Protein AF-A0A2N6AAE6-F1 (afdb_monomer_lite)

pLDDT: mean 79.13, std 15.75, range [36.97, 95.56]

Radius of gyration: 19.74 Å; chains: 1; bounding box: 47×27×60 Å

Foldseek 3Di:
DDDPPCLVPDPPLPPPPDPVSVVVVVCVVCVVVCVVVVVVVVVVVVVVQVVCLPPPPDDADPLSGDPVVVVVLLVVQLVVLLVVVCVVCCVVPNPSVVVDPCPVVVSVVSNVVSVVVCVVVVNHD

Sequence (125 aa):
MLTGVDICQDFTIPAASTIHSFVWQVIFYIWPWKWILIMLLILMWAAWEIATRNSKVHYNSKNGFSPSFNRFVGSGAYLSFQTILFVSFEKLFSIKFYCLRWPYIMHLFVFITTGLFLYIVGFWP

Structure (mmCIF, N/CA/C/O backbone):
data_AF-A0A2N6AAE6-F1
#
_entry.id   AF-A0A2N6AAE6-F1
#
loop_
_atom_site.group_PDB
_atom_site.id
_atom_site.type_symbol
_atom_site.label_atom_id
_atom_site.label_alt_id
_atom_site.label_comp_id
_atom_site.label_asym_id
_atom_site.label_entity_id
_atom_site.label_seq_id
_atom_site.pdbx_PDB_ins_code
_atom_site.Cartn_x
_atom_site.Cartn_y
_atom_site.Cartn_z
_atom_site.occupancy
_atom_site.B_iso_or_equiv
_atom_site.auth_seq_id
_atom_site.auth_comp_id
_atom_site.auth_asym_id
_atom_site.auth_atom_id
_atom_site.pdbx_PDB_model_num
ATOM 1 N N . MET A 1 1 ? -29.495 3.386 35.947 1.00 36.97 1 MET A N 1
ATOM 2 C CA . MET A 1 1 ? -28.095 3.845 35.814 1.00 36.97 1 MET A CA 1
ATOM 3 C C . MET A 1 1 ? -27.421 2.910 34.820 1.00 36.97 1 MET A C 1
ATOM 5 O O . MET A 1 1 ? -27.083 1.793 35.180 1.00 36.97 1 MET A O 1
ATOM 9 N N . LEU A 1 2 ? -27.384 3.305 33.545 1.00 38.38 2 LEU A N 1
ATOM 10 C CA . LEU A 1 2 ? -26.777 2.529 32.461 1.00 38.38 2 LEU A CA 1
ATOM 11 C C . LEU A 1 2 ? -25.256 2.681 32.559 1.00 38.38 2 LEU A C 1
ATOM 13 O O . LEU A 1 2 ? -24.703 3.748 32.309 1.00 38.38 2 LEU A O 1
ATOM 17 N N . THR A 1 3 ? -24.592 1.626 33.009 1.00 43.75 3 THR A N 1
ATOM 18 C CA . THR A 1 3 ? -23.149 1.571 33.242 1.00 43.75 3 THR A CA 1
ATOM 19 C C . THR A 1 3 ? -22.407 1.239 31.944 1.00 43.75 3 THR A C 1
ATOM 21 O O . THR A 1 3 ? -22.067 0.089 31.713 1.00 43.75 3 THR A O 1
ATOM 24 N N . GLY A 1 4 ? -22.154 2.221 31.075 1.00 45.06 4 GLY A N 1
ATOM 25 C CA . GLY A 1 4 ? -21.129 2.119 30.016 1.00 45.06 4 GLY A CA 1
ATOM 26 C C . GLY A 1 4 ? -21.295 1.017 28.947 1.00 45.06 4 GLY A C 1
ATOM 27 O O . GLY A 1 4 ? -20.283 0.564 28.408 1.00 45.06 4 GLY A O 1
ATOM 28 N N . VAL A 1 5 ? -22.530 0.583 28.647 1.00 42.53 5 VAL A N 1
ATOM 29 C CA . VAL A 1 5 ? -22.865 -0.523 27.713 1.00 42.53 5 VAL A CA 1
ATOM 30 C C . VAL A 1 5 ? -23.444 -0.018 26.373 1.00 42.53 5 VAL A C 1
ATOM 32 O O . VAL A 1 5 ? -24.409 -0.562 25.865 1.00 42.53 5 VAL A O 1
ATOM 35 N N . ASP A 1 6 ? -22.869 1.030 25.783 1.00 48.38 6 ASP A N 1
ATOM 36 C CA . ASP A 1 6 ? -23.055 1.377 24.363 1.00 48.38 6 ASP A CA 1
ATOM 37 C C . ASP A 1 6 ? -21.669 1.244 23.736 1.00 48.38 6 ASP A C 1
ATOM 39 O O . ASP A 1 6 ? -20.899 2.193 23.820 1.00 48.38 6 ASP A O 1
ATOM 43 N N . ILE A 1 7 ? -21.260 0.098 23.180 1.00 56.06 7 ILE A N 1
ATOM 44 C CA . ILE A 1 7 ? -19.852 -0.139 22.755 1.00 56.06 7 ILE A CA 1
ATOM 45 C C . ILE A 1 7 ? -19.515 0.646 21.447 1.00 56.06 7 ILE A C 1
ATOM 47 O O . ILE A 1 7 ? -18.760 0.199 20.598 1.00 56.06 7 ILE A O 1
ATOM 51 N N . CYS A 1 8 ? -20.057 1.864 21.322 1.00 56.41 8 CYS A N 1
ATOM 52 C CA . CYS A 1 8 ? -20.326 2.683 20.146 1.00 56.41 8 CYS A CA 1
ATOM 53 C C . CYS A 1 8 ? -21.434 2.065 19.267 1.00 56.41 8 CYS A C 1
ATOM 55 O O . CYS A 1 8 ? -21.167 1.628 18.159 1.00 56.41 8 CYS A O 1
ATOM 57 N N . GLN A 1 9 ? -22.646 1.991 19.848 1.00 48.12 9 GLN A N 1
ATOM 58 C CA . GLN A 1 9 ? -23.929 1.475 19.330 1.00 48.12 9 GLN A CA 1
ATOM 59 C C . GLN A 1 9 ? -23.859 0.539 18.117 1.00 48.12 9 GLN A C 1
ATOM 61 O O . GLN A 1 9 ? -23.689 0.976 16.983 1.00 48.12 9 GLN A O 1
ATOM 66 N N . ASP A 1 10 ? -24.061 -0.747 18.417 1.00 44.00 10 ASP A N 1
ATOM 67 C CA . ASP A 1 10 ? -24.463 -1.835 17.530 1.00 44.00 10 ASP A CA 1
ATOM 68 C C . ASP A 1 10 ? -24.552 -1.471 16.042 1.00 44.00 10 ASP A C 1
ATOM 70 O O . ASP A 1 10 ? -25.569 -0.967 15.560 1.00 44.00 10 ASP A O 1
ATOM 74 N N . PHE A 1 11 ? -23.546 -1.898 15.274 1.00 43.16 11 PHE A N 1
ATOM 75 C CA . PHE A 1 11 ? -23.759 -2.290 13.881 1.00 43.16 11 PHE A CA 1
ATOM 76 C C . PHE A 1 11 ? -24.654 -3.545 13.857 1.00 43.16 11 PHE A C 1
ATOM 78 O O . PHE A 1 11 ? -24.272 -4.618 13.394 1.00 43.16 11 PHE A O 1
ATOM 85 N N . THR A 1 12 ? -25.893 -3.420 14.334 1.00 41.78 12 THR A N 1
ATOM 86 C CA . THR A 1 12 ? -26.973 -4.145 13.684 1.00 41.78 12 THR A CA 1
ATOM 87 C C . THR A 1 12 ? -26.993 -3.560 12.285 1.00 41.78 12 THR A C 1
ATOM 89 O O . THR A 1 12 ? -27.309 -2.391 12.109 1.00 41.78 12 THR A O 1
ATOM 92 N N . ILE A 1 13 ? -26.540 -4.319 11.284 1.00 47.69 13 ILE A N 1
ATOM 93 C CA . ILE A 1 13 ? -26.845 -3.984 9.893 1.00 47.69 13 ILE A CA 1
ATOM 94 C C . ILE A 1 13 ? -28.371 -3.893 9.885 1.00 47.69 13 ILE A C 1
ATOM 96 O O . ILE A 1 13 ? -29.008 -4.936 10.070 1.00 47.69 13 ILE A O 1
ATOM 100 N N . PRO A 1 14 ? -28.984 -2.699 9.766 1.00 44.19 14 PRO A N 1
ATOM 101 C CA . PRO A 1 14 ? -30.419 -2.665 9.615 1.00 44.19 14 PRO A CA 1
ATOM 102 C C . PRO A 1 14 ? -30.686 -3.471 8.351 1.00 44.19 14 PRO A C 1
ATOM 104 O O . PRO A 1 14 ? -30.103 -3.182 7.298 1.00 44.19 14 PRO A O 1
ATOM 107 N N . ALA A 1 15 ? -31.485 -4.533 8.484 1.00 51.59 15 ALA A N 1
ATOM 108 C CA . ALA A 1 15 ? -32.003 -5.282 7.350 1.00 51.59 15 ALA A CA 1
ATOM 109 C C . ALA A 1 15 ? -32.380 -4.269 6.265 1.00 51.59 15 ALA A C 1
ATOM 111 O O . ALA A 1 15 ? -33.075 -3.302 6.573 1.00 51.59 15 ALA A O 1
ATOM 112 N N . ALA A 1 16 ? -31.799 -4.436 5.072 1.00 49.44 16 ALA A N 1
ATOM 113 C CA . ALA A 1 16 ? -31.671 -3.414 4.039 1.00 49.44 16 ALA A CA 1
ATOM 114 C C . ALA A 1 16 ? -32.906 -2.500 3.919 1.00 49.44 16 ALA A C 1
ATOM 116 O O . ALA A 1 16 ? -33.850 -2.802 3.198 1.00 49.44 16 ALA A O 1
ATOM 117 N N . SER A 1 17 ? -32.894 -1.366 4.623 1.00 61.62 17 SER A N 1
ATOM 118 C CA . SER A 1 17 ? -33.959 -0.358 4.543 1.00 61.62 17 SER A CA 1
ATOM 119 C C . SER A 1 17 ? -33.617 0.753 3.552 1.00 61.62 17 SER A C 1
ATOM 121 O O . SER A 1 17 ? -34.460 1.584 3.226 1.00 61.62 17 SER A O 1
ATOM 123 N N . THR A 1 18 ? -32.380 0.762 3.042 1.00 73.12 18 THR A N 1
ATOM 124 C CA . THR A 1 18 ? -31.901 1.720 2.043 1.00 73.12 18 THR A CA 1
ATOM 125 C C . THR A 1 18 ? -31.220 0.999 0.881 1.00 73.12 18 THR A C 1
ATOM 127 O O . THR A 1 18 ? -30.571 -0.035 1.062 1.00 73.12 18 THR A O 1
ATOM 130 N N . ILE A 1 19 ? -31.329 1.575 -0.321 1.00 73.38 19 ILE A N 1
ATOM 131 C CA . ILE A 1 19 ? -30.662 1.089 -1.544 1.00 73.38 19 ILE A CA 1
ATOM 132 C C . ILE A 1 19 ? -29.147 0.964 -1.319 1.00 73.38 19 ILE A C 1
ATOM 134 O O . ILE A 1 19 ? -28.521 0.013 -1.779 1.00 73.38 19 ILE A O 1
ATOM 138 N N . HIS A 1 20 ? -28.570 1.889 -0.548 1.00 65.56 20 HIS A N 1
ATOM 139 C CA . HIS A 1 20 ? -27.163 1.864 -0.170 1.00 65.56 20 HIS A CA 1
ATOM 140 C C . HIS A 1 20 ? -26.802 0.601 0.631 1.00 65.56 20 HIS A C 1
ATOM 142 O O . HIS A 1 20 ? -25.857 -0.099 0.272 1.00 65.56 20 HIS A O 1
ATOM 148 N N . SER A 1 21 ? -27.579 0.252 1.663 1.00 59.44 21 SER A N 1
ATOM 149 C CA . SER A 1 21 ? -27.351 -0.967 2.452 1.00 59.44 21 SER A CA 1
ATOM 150 C C . SER A 1 21 ? -27.489 -2.243 1.614 1.00 59.44 21 SER A C 1
ATOM 152 O O . SER A 1 21 ? -26.700 -3.169 1.786 1.00 59.44 21 SER A O 1
ATOM 154 N N . PHE A 1 22 ? -28.439 -2.281 0.672 1.00 75.06 22 PHE A N 1
ATOM 155 C CA . PHE A 1 22 ? -28.622 -3.415 -0.240 1.00 75.06 22 PHE A CA 1
ATOM 156 C C . PHE A 1 22 ? -27.418 -3.615 -1.172 1.00 75.06 22 PHE A C 1
ATOM 158 O O . PHE A 1 22 ? -26.917 -4.730 -1.304 1.00 75.06 22 PHE A O 1
ATOM 165 N N . VAL A 1 23 ? -26.905 -2.536 -1.774 1.00 72.94 23 VAL A N 1
ATOM 166 C CA . VAL A 1 23 ? -25.722 -2.587 -2.650 1.00 72.94 23 VAL A CA 1
ATOM 167 C C . VAL A 1 23 ? -24.509 -3.125 -1.894 1.00 72.94 23 VAL A C 1
ATOM 169 O O . VAL A 1 23 ? -23.845 -4.042 -2.377 1.00 72.94 23 VAL A O 1
ATOM 172 N N . TRP A 1 24 ? -24.252 -2.622 -0.684 1.00 70.06 24 TRP A N 1
ATOM 173 C CA . TRP A 1 24 ? -23.155 -3.129 0.139 1.00 70.06 24 TRP A CA 1
ATOM 174 C C . TRP A 1 24 ? -23.348 -4.592 0.524 1.00 70.06 24 TRP A C 1
ATOM 176 O O . TRP A 1 24 ? -22.391 -5.356 0.461 1.00 70.06 24 TRP A O 1
ATOM 186 N N . GLN A 1 25 ? -24.567 -5.019 0.847 1.00 73.25 25 GLN A N 1
ATOM 187 C CA . GLN A 1 25 ? -24.853 -6.411 1.190 1.00 73.25 25 GLN A CA 1
ATOM 188 C C . GLN A 1 25 ? -24.622 -7.368 0.0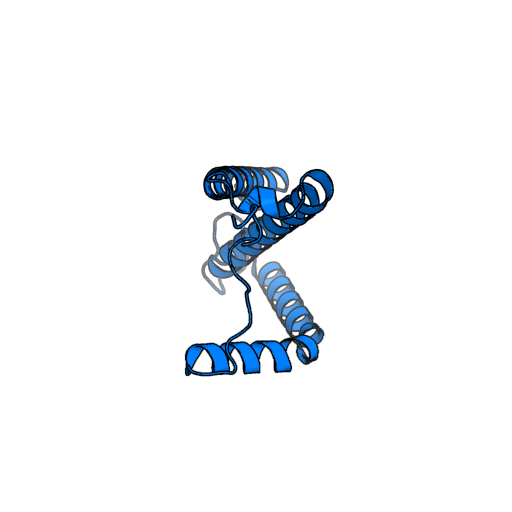10 1.00 73.25 25 GLN A C 1
ATOM 190 O O . GLN A 1 25 ? -24.026 -8.430 0.188 1.00 73.25 25 GLN A O 1
ATOM 195 N N . VAL A 1 26 ? -25.027 -6.981 -1.203 1.00 72.19 26 VAL A N 1
ATOM 196 C CA . VAL A 1 26 ? -24.763 -7.747 -2.433 1.00 72.19 26 VAL A CA 1
ATOM 197 C C . VAL A 1 26 ? -23.263 -7.832 -2.711 1.00 72.19 26 VAL A C 1
ATOM 199 O O . VAL A 1 26 ? -22.755 -8.916 -3.003 1.00 72.19 26 VAL A O 1
ATOM 202 N N . ILE A 1 27 ? -22.539 -6.718 -2.566 1.00 67.25 27 ILE A N 1
ATOM 203 C CA . ILE A 1 27 ? -21.077 -6.699 -2.679 1.00 67.25 27 ILE A CA 1
ATOM 204 C C . ILE A 1 27 ? -20.474 -7.665 -1.655 1.00 67.25 27 ILE A C 1
ATOM 206 O O . ILE A 1 27 ? -19.741 -8.563 -2.051 1.00 67.25 27 ILE A O 1
ATOM 210 N N . PHE A 1 28 ? -20.841 -7.566 -0.375 1.00 70.75 28 PHE A N 1
ATOM 211 C CA . PHE A 1 28 ? -20.350 -8.450 0.687 1.00 70.75 28 PHE A CA 1
ATOM 212 C C . PHE A 1 28 ? -20.627 -9.936 0.426 1.00 70.75 28 PHE A C 1
ATOM 214 O O . PHE A 1 28 ? -19.794 -10.770 0.769 1.00 70.75 28 PHE A O 1
ATOM 221 N N . TYR A 1 29 ? -21.759 -10.282 -0.192 1.00 71.44 29 TYR A N 1
ATOM 222 C CA . TYR A 1 29 ? -22.117 -11.672 -0.483 1.00 71.44 29 TYR A CA 1
ATOM 223 C C . TYR A 1 29 ? -21.337 -12.256 -1.674 1.00 71.44 29 TYR A C 1
ATOM 225 O O . TYR A 1 29 ? -20.925 -13.416 -1.653 1.00 71.44 29 TYR A O 1
ATOM 233 N N . ILE A 1 30 ? -21.102 -11.454 -2.716 1.00 70.44 30 ILE A N 1
ATOM 234 C CA . ILE A 1 30 ? -20.419 -11.896 -3.944 1.00 70.44 30 ILE A CA 1
ATOM 235 C C . ILE A 1 30 ? -18.890 -11.848 -3.789 1.00 70.44 30 ILE A C 1
ATOM 237 O O . ILE A 1 30 ? -18.175 -12.691 -4.336 1.00 70.44 30 ILE A O 1
ATOM 241 N N . TRP A 1 31 ? -18.380 -10.877 -3.032 1.00 66.69 31 TRP A N 1
ATOM 242 C CA . TRP A 1 31 ? -16.954 -10.596 -2.856 1.00 66.69 31 TRP A CA 1
ATOM 243 C C . TRP A 1 31 ? -16.098 -11.798 -2.417 1.00 66.69 31 TRP A C 1
ATOM 245 O O . TRP A 1 31 ? -15.092 -12.070 -3.084 1.00 66.69 31 TRP A O 1
ATOM 255 N N . PRO A 1 32 ? -16.463 -12.577 -1.376 1.00 66.06 32 PRO A N 1
ATOM 256 C CA . PRO A 1 32 ? -15.641 -13.699 -0.925 1.00 66.06 32 PRO A CA 1
ATOM 257 C C . PRO A 1 32 ? -15.571 -14.851 -1.934 1.00 66.06 32 PRO A C 1
ATOM 259 O O . PRO A 1 32 ? -14.707 -15.706 -1.801 1.00 66.06 32 PRO A O 1
ATOM 262 N N . TRP A 1 33 ? -16.403 -14.880 -2.979 1.00 69.69 33 TRP A N 1
ATOM 263 C CA . TRP A 1 33 ? -16.290 -15.883 -4.045 1.00 69.69 33 TRP A CA 1
ATOM 264 C C . TRP A 1 33 ? -15.349 -15.475 -5.180 1.00 69.69 33 TRP A C 1
ATOM 266 O O . TRP A 1 33 ? -14.982 -16.310 -6.008 1.00 69.69 33 TRP A O 1
ATOM 276 N N . LYS A 1 34 ? -14.952 -14.200 -5.250 1.00 79.25 34 LYS A N 1
ATOM 277 C CA . LYS A 1 34 ? -14.173 -13.647 -6.369 1.00 79.25 34 LYS A CA 1
ATOM 278 C C . LYS A 1 34 ? -12.788 -13.142 -5.974 1.00 79.25 34 LYS A C 1
ATOM 280 O O . LYS A 1 34 ? -12.062 -12.684 -6.851 1.00 79.25 34 LYS A O 1
ATOM 285 N N . TRP A 1 35 ? -12.378 -13.270 -4.710 1.00 80.88 35 TRP A N 1
ATOM 286 C CA . TRP A 1 35 ? -11.073 -12.775 -4.250 1.00 80.88 35 TRP A CA 1
ATOM 287 C C . TRP A 1 35 ? -9.896 -13.350 -5.053 1.00 80.88 35 TRP A C 1
ATOM 289 O O . TRP A 1 35 ? -8.983 -12.605 -5.391 1.00 80.88 35 TRP A O 1
ATOM 299 N N . ILE A 1 36 ? -9.948 -14.631 -5.443 1.00 84.62 36 ILE A N 1
ATOM 300 C CA . ILE A 1 36 ? -8.909 -15.261 -6.279 1.00 84.62 36 ILE A CA 1
ATOM 301 C C . ILE A 1 36 ? -8.811 -14.563 -7.639 1.00 84.62 36 ILE A C 1
ATOM 303 O O . ILE A 1 36 ? -7.719 -14.247 -8.101 1.00 84.62 36 ILE A O 1
ATOM 307 N N . LEU A 1 37 ? -9.954 -14.280 -8.269 1.00 85.69 37 LEU A N 1
ATOM 308 C CA . LEU A 1 37 ? -9.995 -13.589 -9.556 1.00 85.69 37 LEU A CA 1
ATOM 309 C C . LEU A 1 37 ? -9.457 -12.156 -9.435 1.00 85.69 37 LEU A C 1
ATOM 311 O O . LEU A 1 37 ? -8.695 -11.717 -10.289 1.00 85.69 37 LEU A O 1
ATOM 315 N N . ILE A 1 38 ? -9.813 -11.448 -8.360 1.00 85.25 38 ILE A N 1
ATOM 316 C CA . ILE A 1 38 ? -9.301 -10.100 -8.074 1.00 85.25 38 ILE A CA 1
ATOM 317 C C . ILE A 1 38 ? -7.777 -10.137 -7.903 1.00 85.25 38 ILE A C 1
ATOM 319 O O . ILE A 1 38 ? -7.080 -9.321 -8.501 1.00 85.25 38 ILE A O 1
ATOM 323 N N . MET A 1 39 ? -7.252 -11.110 -7.152 1.00 86.06 39 MET A N 1
ATOM 324 C CA . MET A 1 39 ? -5.807 -11.296 -6.988 1.00 86.06 39 MET A CA 1
ATOM 325 C C . MET A 1 39 ? -5.113 -11.552 -8.328 1.00 86.06 39 MET A C 1
ATOM 327 O O . MET A 1 39 ? -4.091 -10.931 -8.610 1.00 86.06 39 MET A O 1
ATOM 331 N N . LEU A 1 40 ? -5.682 -12.403 -9.186 1.00 89.62 40 LEU A N 1
ATOM 332 C CA . LEU A 1 40 ? -5.142 -12.651 -10.525 1.00 89.62 40 LEU A CA 1
ATOM 333 C C . LEU A 1 40 ? -5.115 -11.379 -11.381 1.00 89.62 40 LEU A C 1
ATOM 335 O O . LEU A 1 40 ? -4.099 -11.098 -12.014 1.00 89.62 40 LEU A O 1
ATOM 339 N N . LEU A 1 41 ? -6.183 -10.578 -11.367 1.00 91.06 41 LEU A N 1
ATOM 340 C CA . LEU A 1 41 ? -6.231 -9.309 -12.101 1.00 91.06 41 LEU A CA 1
ATOM 341 C C . LEU A 1 41 ? -5.187 -8.306 -11.594 1.00 91.06 41 LEU A C 1
ATOM 343 O O . LEU A 1 41 ? -4.533 -7.651 -12.403 1.00 91.06 41 LEU A O 1
ATOM 347 N N . ILE A 1 42 ? -4.983 -8.216 -10.275 1.00 91.94 42 ILE A N 1
ATOM 348 C CA . ILE A 1 42 ? -3.942 -7.366 -9.679 1.00 91.94 42 ILE A CA 1
ATOM 349 C C . ILE A 1 42 ? -2.550 -7.833 -10.116 1.00 91.94 42 ILE A C 1
ATOM 351 O O . ILE A 1 42 ? -1.727 -7.004 -10.498 1.00 91.94 42 ILE A O 1
ATOM 355 N N . LEU A 1 43 ? -2.284 -9.144 -10.110 1.00 93.50 43 LEU A N 1
ATOM 356 C CA . LEU A 1 43 ? -1.004 -9.701 -10.559 1.00 93.50 43 LEU A CA 1
ATOM 357 C C . LEU A 1 43 ? -0.751 -9.422 -12.042 1.00 93.50 43 LEU A C 1
ATOM 359 O O . LEU A 1 43 ? 0.352 -9.021 -12.407 1.00 93.50 43 LEU A O 1
ATOM 363 N N . MET A 1 44 ? -1.768 -9.587 -12.892 1.00 94.75 44 MET A N 1
ATOM 364 C CA . MET A 1 44 ? -1.668 -9.261 -14.316 1.00 94.75 44 MET A CA 1
ATOM 365 C C . MET A 1 44 ? -1.395 -7.771 -14.536 1.00 94.75 44 MET A C 1
ATOM 367 O O . MET A 1 44 ? -0.535 -7.425 -15.345 1.00 94.75 44 MET A O 1
ATOM 371 N N . TRP A 1 45 ? -2.075 -6.888 -13.800 1.00 93.88 45 TRP A N 1
ATOM 372 C CA . TRP A 1 45 ? -1.838 -5.448 -13.889 1.00 93.88 45 TRP A CA 1
ATOM 373 C C . TRP A 1 45 ? -0.431 -5.075 -13.406 1.00 93.88 45 TRP A C 1
ATOM 375 O O . TRP A 1 45 ? 0.275 -4.348 -14.099 1.00 93.88 45 TRP A O 1
ATOM 385 N N . ALA A 1 46 ? 0.026 -5.634 -12.285 1.00 92.88 46 ALA A N 1
ATOM 386 C CA . ALA A 1 46 ? 1.384 -5.420 -11.792 1.00 92.88 46 ALA A CA 1
ATOM 387 C C . ALA A 1 46 ? 2.444 -5.909 -12.794 1.00 92.88 46 ALA A C 1
ATOM 389 O O . ALA A 1 46 ? 3.410 -5.199 -13.062 1.00 92.88 46 ALA A O 1
ATOM 390 N N . ALA A 1 47 ? 2.252 -7.088 -13.395 1.00 93.62 47 ALA A N 1
ATOM 391 C CA . ALA A 1 47 ? 3.148 -7.610 -14.424 1.00 93.62 47 ALA A CA 1
ATOM 392 C C . ALA A 1 47 ? 3.181 -6.704 -15.664 1.00 93.62 47 ALA A C 1
ATOM 394 O O . ALA A 1 47 ? 4.257 -6.422 -16.192 1.00 93.62 47 ALA A O 1
ATOM 395 N N . TRP A 1 48 ? 2.019 -6.207 -16.095 1.00 93.12 48 TRP A N 1
ATOM 396 C CA . TRP A 1 48 ? 1.912 -5.251 -17.195 1.00 93.12 48 TRP A CA 1
ATOM 397 C C . TRP A 1 48 ? 2.669 -3.953 -16.900 1.00 93.12 48 TRP A C 1
ATOM 399 O O . TRP A 1 48 ? 3.469 -3.512 -17.722 1.00 93.12 48 TRP A O 1
ATOM 409 N N . GLU A 1 49 ? 2.470 -3.366 -15.721 1.00 92.38 49 GLU A N 1
ATOM 410 C CA . GLU A 1 49 ? 3.142 -2.137 -15.274 1.00 92.38 49 GLU A CA 1
ATOM 411 C C . GLU A 1 49 ? 4.664 -2.313 -15.193 1.00 92.38 49 GLU A C 1
ATOM 413 O O . GLU A 1 49 ? 5.419 -1.443 -15.620 1.00 92.38 49 GLU A O 1
ATOM 418 N N . ILE A 1 50 ? 5.143 -3.471 -14.728 1.00 90.62 50 ILE A N 1
ATOM 419 C CA . ILE A 1 50 ? 6.577 -3.791 -14.716 1.00 90.62 50 ILE A CA 1
ATOM 420 C C . ILE A 1 50 ? 7.118 -3.915 -16.146 1.00 90.62 50 ILE A C 1
ATOM 422 O O . ILE A 1 50 ? 8.166 -3.344 -16.454 1.00 90.62 50 ILE A O 1
ATOM 426 N N . ALA A 1 51 ? 6.407 -4.617 -17.034 1.00 90.31 51 ALA A N 1
ATOM 427 C CA . ALA A 1 51 ? 6.821 -4.803 -18.426 1.00 90.31 51 ALA A CA 1
ATOM 428 C C . ALA A 1 51 ? 6.845 -3.485 -19.220 1.00 90.31 51 ALA A C 1
ATOM 430 O O . ALA A 1 51 ? 7.667 -3.301 -20.116 1.00 90.31 51 ALA A O 1
ATOM 431 N N . THR A 1 52 ? 5.962 -2.548 -18.878 1.00 90.00 52 THR A N 1
ATOM 432 C CA . THR A 1 52 ? 5.801 -1.266 -19.576 1.00 90.00 52 THR A CA 1
ATOM 433 C C . THR A 1 52 ? 6.492 -0.093 -18.876 1.00 90.00 52 THR A C 1
ATOM 435 O O . THR A 1 52 ? 6.446 1.029 -19.389 1.00 90.00 52 THR A O 1
ATOM 438 N N . ARG A 1 53 ? 7.218 -0.346 -17.777 1.00 83.12 53 ARG A N 1
ATOM 439 C CA . ARG A 1 53 ? 7.846 0.661 -16.903 1.00 83.12 53 ARG A CA 1
ATOM 440 C C . ARG A 1 53 ? 8.741 1.676 -17.629 1.00 83.12 53 ARG A C 1
ATOM 442 O O . ARG A 1 53 ? 8.746 2.859 -17.301 1.00 83.12 53 ARG A O 1
ATOM 449 N N . ASN A 1 54 ? 9.471 1.221 -18.650 1.00 82.38 54 ASN A N 1
ATOM 450 C CA . ASN A 1 54 ? 10.373 2.050 -19.469 1.00 82.38 54 ASN A CA 1
ATOM 451 C C . ASN A 1 54 ? 9.831 2.319 -20.883 1.00 82.38 54 ASN A C 1
ATOM 453 O O . ASN A 1 54 ? 10.546 2.823 -21.750 1.00 82.38 54 ASN A O 1
ATOM 457 N N . SER A 1 55 ? 8.586 1.930 -21.148 1.00 78.12 55 SER A N 1
ATOM 458 C CA . SER A 1 55 ? 7.961 2.090 -22.456 1.00 78.12 55 SER A CA 1
ATOM 459 C C . SER A 1 55 ? 7.313 3.472 -22.593 1.00 78.12 55 SER A C 1
ATOM 461 O O . SER A 1 55 ? 6.939 4.095 -21.605 1.00 78.12 55 SER A O 1
ATOM 463 N N . LYS A 1 56 ? 7.124 3.941 -23.831 1.00 79.44 56 LYS A N 1
ATOM 464 C CA . LYS A 1 56 ? 6.345 5.160 -24.133 1.00 79.44 56 LYS A CA 1
ATOM 465 C C . LYS A 1 56 ? 4.857 4.865 -24.382 1.00 79.44 56 LYS A C 1
ATOM 467 O O . LYS A 1 56 ? 4.168 5.686 -24.975 1.00 79.44 56 LYS A O 1
ATOM 472 N N . VAL A 1 57 ? 4.379 3.677 -23.993 1.00 80.94 57 VAL A N 1
ATOM 473 C CA . VAL A 1 57 ? 3.008 3.211 -24.274 1.00 80.94 57 VAL A CA 1
ATOM 474 C C . VAL A 1 57 ? 1.973 4.045 -23.516 1.00 80.94 57 VAL A C 1
ATOM 476 O O . VAL A 1 57 ? 0.873 4.261 -24.017 1.00 80.94 57 VAL A O 1
ATOM 479 N N . HIS A 1 58 ? 2.320 4.540 -22.328 1.00 82.62 58 HIS A N 1
ATOM 480 C CA . HIS A 1 58 ? 1.479 5.429 -21.534 1.00 82.62 58 HIS A CA 1
ATOM 481 C C . HIS A 1 58 ? 2.327 6.380 -20.679 1.00 82.62 58 HIS A C 1
ATOM 483 O O . HIS A 1 58 ? 3.552 6.275 -20.628 1.00 82.62 58 HIS A O 1
ATOM 489 N N . TYR A 1 59 ? 1.666 7.354 -20.049 1.00 83.56 59 TYR A N 1
ATOM 490 C CA . TYR A 1 59 ? 2.323 8.302 -19.155 1.00 83.56 59 TYR A CA 1
ATOM 491 C C . TYR A 1 59 ? 2.765 7.616 -17.855 1.00 83.56 59 TYR A C 1
ATOM 493 O O . TYR A 1 59 ? 1.925 7.154 -17.078 1.00 83.56 59 TYR A O 1
ATOM 501 N N . ASN A 1 60 ? 4.075 7.635 -17.603 1.00 87.25 60 ASN A N 1
ATOM 502 C CA . ASN A 1 60 ? 4.696 7.085 -16.402 1.00 87.25 60 ASN A CA 1
ATOM 503 C C . ASN A 1 60 ? 5.181 8.206 -15.478 1.00 87.25 60 ASN A C 1
ATOM 505 O O . ASN A 1 60 ? 5.703 9.232 -15.918 1.00 87.25 60 ASN A O 1
ATOM 509 N N . SER A 1 61 ? 5.022 7.992 -14.173 1.00 85.38 61 SER A N 1
ATOM 510 C CA . SER A 1 61 ? 5.583 8.854 -13.130 1.00 85.38 61 SER A CA 1
ATOM 511 C C . SER A 1 61 ? 7.105 8.679 -13.050 1.00 85.38 61 SER A C 1
ATOM 513 O O . SER A 1 61 ? 7.675 7.784 -13.671 1.00 85.38 61 SER A O 1
ATOM 515 N N . LYS A 1 62 ? 7.788 9.489 -12.228 1.00 84.81 62 LYS A N 1
ATOM 516 C CA . LYS A 1 62 ? 9.257 9.431 -12.065 1.00 84.81 62 LYS A CA 1
ATOM 517 C C . LYS A 1 62 ? 9.797 8.049 -11.669 1.00 84.81 62 LYS A C 1
ATOM 519 O O . LYS A 1 62 ? 10.926 7.722 -12.007 1.00 84.81 62 LYS A O 1
ATOM 524 N N . ASN A 1 63 ? 9.000 7.241 -10.973 1.00 85.44 63 ASN A N 1
ATOM 525 C CA . ASN A 1 63 ? 9.364 5.880 -10.577 1.00 85.44 63 ASN A CA 1
ATOM 526 C C . ASN A 1 63 ? 9.137 4.821 -11.679 1.00 85.44 63 ASN A C 1
ATOM 528 O O . ASN A 1 63 ? 9.419 3.637 -11.462 1.00 85.44 63 ASN A O 1
ATOM 532 N N . GLY A 1 64 ? 8.651 5.235 -12.852 1.00 86.00 64 GLY A N 1
ATOM 533 C CA . GLY A 1 64 ? 8.383 4.390 -14.013 1.00 86.00 64 GLY A CA 1
ATOM 534 C C . GLY A 1 64 ? 6.987 3.762 -14.040 1.00 86.00 64 GLY A C 1
ATOM 535 O O . GLY A 1 64 ? 6.676 3.074 -14.998 1.00 86.00 64 GLY A O 1
ATOM 536 N N . PHE A 1 65 ? 6.143 3.999 -13.034 1.00 89.44 65 PHE A N 1
ATOM 537 C CA . PHE A 1 65 ? 4.797 3.420 -12.953 1.00 89.44 65 PHE A CA 1
ATOM 538 C C . PHE A 1 65 ? 3.703 4.431 -13.296 1.00 89.44 65 PHE A C 1
ATOM 540 O O . PHE A 1 65 ? 3.882 5.646 -13.118 1.00 89.44 65 PHE A O 1
ATOM 547 N N . SER A 1 66 ? 2.543 3.945 -13.738 1.00 91.75 66 SER A N 1
ATOM 548 C CA . SER A 1 66 ? 1.395 4.809 -14.001 1.00 91.75 66 SER A CA 1
ATOM 549 C C . SER A 1 66 ? 0.906 5.512 -12.716 1.00 91.75 66 SER A C 1
ATOM 551 O O . SER A 1 66 ? 1.010 4.969 -11.608 1.00 91.75 66 SER A O 1
ATOM 553 N N . PRO A 1 67 ? 0.347 6.736 -12.804 1.00 90.25 67 PRO A N 1
ATOM 554 C CA . PRO A 1 67 ? -0.202 7.426 -11.633 1.00 90.25 67 PRO A CA 1
ATOM 555 C C . PRO A 1 67 ? -1.298 6.634 -10.905 1.00 90.25 67 PRO A C 1
ATOM 557 O O . PRO A 1 67 ? -1.421 6.729 -9.683 1.00 90.25 67 PRO A O 1
ATOM 560 N N . SER A 1 68 ? -2.094 5.850 -11.635 1.00 90.19 68 SER A N 1
ATOM 561 C CA . SER A 1 68 ? -3.121 4.971 -11.069 1.00 90.19 68 SER A CA 1
ATOM 562 C C . SER A 1 68 ? -2.503 3.824 -10.279 1.00 90.19 68 SER A C 1
ATOM 564 O O . SER A 1 68 ? -2.935 3.577 -9.153 1.00 90.19 68 SER A O 1
ATOM 566 N N . PHE A 1 69 ? -1.466 3.174 -10.810 1.00 91.56 69 PHE A N 1
ATOM 567 C CA . PHE A 1 69 ? -0.759 2.113 -10.097 1.00 91.56 69 PHE A CA 1
ATOM 568 C C . PHE A 1 69 ? -0.060 2.645 -8.840 1.00 91.56 69 PHE A C 1
ATOM 570 O O . PHE A 1 69 ? -0.146 2.039 -7.775 1.00 91.56 69 PHE A O 1
ATOM 577 N N . ASN A 1 70 ? 0.524 3.844 -8.907 1.00 91.75 70 ASN A N 1
ATOM 578 C CA . ASN A 1 70 ? 1.111 4.504 -7.738 1.00 91.75 70 ASN A CA 1
ATOM 579 C C . ASN A 1 70 ? 0.092 4.776 -6.628 1.00 91.75 70 ASN A C 1
ATOM 581 O O . ASN A 1 70 ? 0.387 4.543 -5.456 1.00 91.75 70 ASN A O 1
ATOM 585 N N . ARG A 1 71 ? -1.113 5.236 -6.982 1.00 91.69 71 ARG A N 1
ATOM 586 C CA . ARG A 1 71 ? -2.207 5.406 -6.014 1.00 91.69 71 ARG A CA 1
ATOM 587 C C . ARG A 1 71 ? -2.649 4.065 -5.441 1.00 91.69 71 ARG A C 1
ATOM 589 O O . ARG A 1 71 ? -2.841 3.976 -4.237 1.00 91.69 71 ARG A O 1
ATOM 596 N N . PHE A 1 72 ? -2.762 3.033 -6.274 1.00 93.62 72 PHE A N 1
ATOM 597 C CA . PHE A 1 72 ? -3.137 1.690 -5.837 1.00 93.62 72 PHE A CA 1
ATOM 598 C C . PHE A 1 72 ? -2.142 1.118 -4.818 1.00 93.62 72 PHE A C 1
ATOM 600 O O . PHE A 1 72 ? -2.551 0.719 -3.730 1.00 93.62 72 PHE A O 1
ATOM 607 N N . VAL A 1 73 ? -0.840 1.150 -5.120 1.00 93.44 73 VAL A N 1
ATOM 608 C CA . VAL A 1 73 ? 0.216 0.686 -4.203 1.00 93.44 73 VAL A CA 1
ATOM 609 C C . VAL A 1 73 ? 0.244 1.530 -2.927 1.00 93.44 73 VAL A C 1
ATOM 611 O O . VAL A 1 73 ? 0.300 0.975 -1.832 1.00 93.44 73 VAL A O 1
ATOM 614 N N . GLY A 1 74 ? 0.130 2.857 -3.048 1.00 92.88 74 GLY A N 1
ATOM 615 C CA . GLY A 1 74 ? 0.079 3.766 -1.902 1.00 92.88 74 GLY A CA 1
ATOM 616 C C . GLY A 1 74 ? -1.102 3.492 -0.970 1.00 92.88 74 GLY A C 1
ATOM 617 O O . GLY A 1 74 ? -0.921 3.330 0.236 1.00 92.88 74 GLY A O 1
ATOM 618 N N . SER A 1 75 ? -2.310 3.375 -1.522 1.00 93.06 75 SER A N 1
ATOM 619 C CA . SER A 1 75 ? -3.519 3.042 -0.763 1.00 93.06 75 SER A CA 1
ATOM 620 C C . SER A 1 75 ? -3.471 1.629 -0.182 1.00 93.06 75 SER A C 1
ATOM 622 O O . SER A 1 75 ? -3.927 1.430 0.940 1.00 93.06 75 SER A O 1
ATOM 624 N N . GLY A 1 76 ? -2.899 0.660 -0.901 1.00 92.62 76 GLY A N 1
ATOM 625 C CA . GLY A 1 76 ? -2.725 -0.709 -0.416 1.00 92.62 76 GLY A CA 1
ATOM 626 C C . GLY A 1 76 ? -1.763 -0.795 0.771 1.00 92.62 76 GLY A C 1
ATOM 627 O O . GLY A 1 76 ? -2.074 -1.444 1.772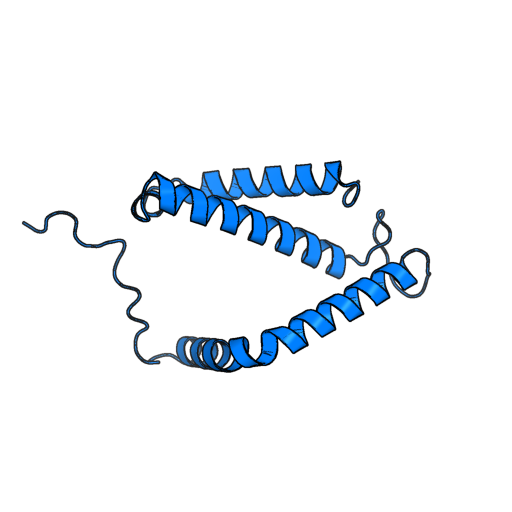 1.00 92.62 76 GLY A O 1
ATOM 628 N N . ALA A 1 77 ? -0.629 -0.092 0.701 1.00 94.38 77 ALA A N 1
ATOM 629 C CA . ALA A 1 77 ? 0.324 0.003 1.805 1.00 94.38 77 ALA A CA 1
ATOM 630 C C . ALA A 1 77 ? -0.298 0.707 3.021 1.00 94.38 77 ALA A C 1
ATOM 632 O O . ALA A 1 77 ? -0.233 0.179 4.132 1.00 94.38 77 ALA A O 1
ATOM 633 N N . TYR A 1 78 ? -0.988 1.831 2.795 1.00 94.44 78 TYR A N 1
ATOM 634 C CA . TYR A 1 78 ? -1.718 2.547 3.841 1.00 94.44 78 TYR A CA 1
ATOM 635 C C . TYR A 1 78 ? -2.748 1.655 4.533 1.00 94.44 78 TYR A C 1
ATOM 637 O O . TYR A 1 78 ? -2.759 1.560 5.758 1.00 94.44 78 TYR A O 1
ATOM 645 N N . LEU A 1 79 ? -3.588 0.963 3.756 1.00 93.44 79 LEU A N 1
ATOM 646 C CA . LEU A 1 79 ? -4.605 0.065 4.291 1.00 93.44 79 LEU A CA 1
ATOM 647 C C . LEU A 1 79 ? -3.967 -1.056 5.115 1.00 93.44 79 LEU A C 1
ATOM 649 O O . LEU A 1 79 ? -4.424 -1.327 6.218 1.00 93.44 79 LEU A O 1
ATOM 653 N N . SER A 1 80 ? -2.879 -1.653 4.625 1.00 92.69 80 SER A N 1
ATOM 654 C CA . SER A 1 80 ? -2.171 -2.727 5.329 1.00 92.69 80 SER A CA 1
ATOM 655 C C . SER A 1 80 ? -1.624 -2.258 6.680 1.00 92.69 80 SER A C 1
ATOM 657 O O . SER A 1 80 ? -1.834 -2.918 7.696 1.00 92.69 80 SER A O 1
ATOM 659 N N . PHE A 1 81 ? -0.977 -1.092 6.725 1.00 94.12 81 PHE A N 1
ATOM 660 C CA . PHE A 1 81 ? -0.475 -0.514 7.974 1.00 94.12 81 PHE A CA 1
ATOM 661 C C . PHE A 1 81 ? -1.600 -0.097 8.918 1.00 94.12 81 PHE A C 1
ATOM 663 O O . PHE A 1 81 ? -1.508 -0.350 10.119 1.00 94.12 81 PHE A O 1
ATOM 670 N N . GLN A 1 82 ? -2.686 0.465 8.388 1.00 91.81 82 GLN A N 1
ATOM 671 C CA . GLN A 1 82 ? -3.869 0.795 9.173 1.00 91.81 82 GLN A CA 1
ATOM 672 C C . GLN A 1 82 ? -4.487 -0.467 9.788 1.00 91.81 82 GLN A C 1
ATOM 674 O O . GLN A 1 82 ? -4.841 -0.454 10.963 1.00 91.81 82 GLN A O 1
ATOM 679 N N . THR A 1 83 ? -4.579 -1.568 9.035 1.00 90.12 83 THR A N 1
ATOM 680 C CA . THR A 1 83 ? -5.084 -2.858 9.523 1.00 90.12 83 THR A CA 1
ATOM 681 C C . THR A 1 83 ? -4.170 -3.456 10.588 1.00 90.12 83 THR A C 1
ATOM 683 O O . THR A 1 83 ? -4.662 -3.899 11.622 1.00 90.12 83 THR A O 1
ATOM 686 N N . ILE A 1 84 ? -2.848 -3.440 10.388 1.00 91.62 84 ILE A N 1
ATOM 687 C CA . ILE A 1 84 ? -1.885 -3.936 11.385 1.00 91.62 84 ILE A CA 1
ATOM 688 C C . ILE A 1 84 ? -2.002 -3.138 12.685 1.00 91.62 84 ILE A C 1
ATOM 690 O O . ILE A 1 84 ? -2.058 -3.725 13.769 1.00 91.62 84 ILE A O 1
ATOM 694 N N . LEU A 1 85 ? -2.073 -1.809 12.585 1.00 90.12 85 LEU A N 1
ATOM 695 C CA . LEU A 1 85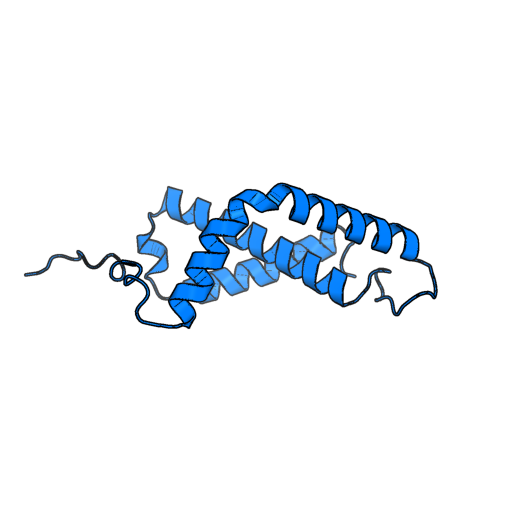 ? -2.236 -0.938 13.742 1.00 90.12 85 LEU A CA 1
ATOM 696 C C . LEU A 1 85 ? -3.583 -1.204 14.423 1.00 90.12 85 LEU A C 1
ATOM 698 O O . LEU A 1 85 ? -3.623 -1.383 15.638 1.00 90.12 85 LEU A O 1
ATOM 702 N N . PHE A 1 86 ? -4.666 -1.335 13.654 1.00 85.50 86 PHE A N 1
ATOM 703 C CA . PHE A 1 86 ? -5.984 -1.695 14.172 1.0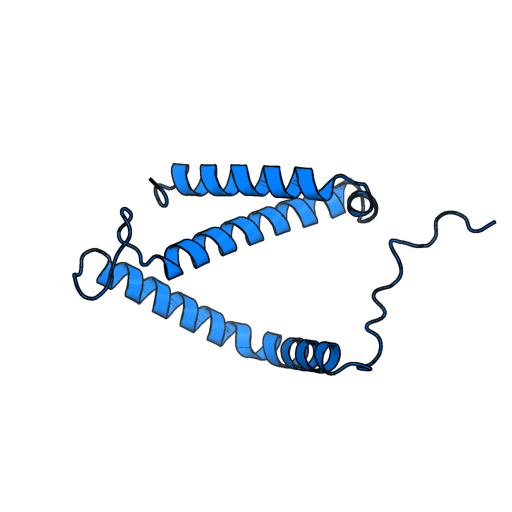0 85.50 86 PHE A CA 1
ATOM 704 C C . PHE A 1 86 ? -5.953 -2.976 15.004 1.00 85.50 86 PHE A C 1
ATOM 706 O O . PHE A 1 86 ? -6.266 -2.934 16.194 1.00 85.50 86 PHE A O 1
ATOM 713 N N . VAL A 1 87 ? -5.489 -4.078 14.413 1.00 88.25 87 VAL A N 1
ATOM 714 C CA . VAL A 1 87 ? -5.432 -5.388 15.074 1.00 88.25 87 VAL A CA 1
ATOM 715 C C . VAL A 1 87 ? -4.528 -5.349 16.308 1.00 88.25 87 VAL A C 1
ATOM 717 O O . VAL A 1 87 ? -4.873 -5.916 17.343 1.00 88.25 87 VAL A O 1
ATOM 720 N N . SER A 1 88 ? -3.392 -4.649 16.242 1.00 87.94 88 SER A N 1
ATOM 721 C CA . SER A 1 88 ? -2.466 -4.537 17.377 1.00 87.94 88 SER A CA 1
ATOM 722 C C . SER A 1 88 ? -3.102 -3.805 18.560 1.00 87.94 88 SER A C 1
ATOM 724 O O . SER A 1 88 ? -3.050 -4.287 19.690 1.00 87.94 88 SER A O 1
ATOM 726 N N . PHE A 1 89 ? -3.749 -2.663 18.311 1.00 84.75 89 PHE A N 1
ATOM 727 C CA . PHE A 1 89 ? -4.414 -1.894 19.364 1.00 84.75 89 PHE A CA 1
ATOM 728 C C . PHE A 1 89 ? -5.648 -2.608 19.913 1.00 84.75 89 PHE A C 1
ATOM 730 O O . PHE A 1 89 ? -5.868 -2.581 21.121 1.00 84.75 89 PHE A O 1
ATOM 737 N N . GLU A 1 90 ? -6.419 -3.289 19.065 1.00 83.31 90 GLU A N 1
ATOM 738 C CA . GLU A 1 90 ? -7.551 -4.104 19.507 1.00 83.31 90 GLU A CA 1
ATOM 739 C C . GLU A 1 90 ? -7.093 -5.204 20.476 1.00 83.31 90 GLU A C 1
ATOM 741 O O . GLU A 1 90 ? -7.696 -5.387 21.535 1.00 83.31 90 GLU A O 1
ATOM 746 N N . LYS A 1 91 ? -5.991 -5.899 20.163 1.00 84.88 91 LYS A N 1
ATOM 747 C CA . LYS A 1 91 ? -5.442 -6.964 21.016 1.00 84.88 91 LYS A CA 1
ATOM 748 C C . LYS A 1 91 ? -4.879 -6.452 22.339 1.00 84.88 91 LYS A C 1
ATOM 750 O O . LYS A 1 91 ? -4.991 -7.155 23.338 1.00 84.88 91 LYS A O 1
ATOM 755 N N . LEU A 1 92 ? -4.278 -5.263 22.350 1.00 86.56 92 LEU A N 1
ATOM 756 C CA . LEU A 1 92 ? -3.624 -4.708 23.539 1.00 86.56 92 LEU A CA 1
ATOM 757 C C . LEU A 1 92 ? -4.582 -3.929 24.452 1.00 86.56 92 LEU A C 1
ATOM 759 O O . LEU A 1 92 ? -4.460 -4.008 25.671 1.00 86.56 92 LEU A O 1
ATOM 763 N N . PHE A 1 93 ? -5.526 -3.180 23.879 1.00 82.25 93 PHE A N 1
ATOM 764 C CA . PHE A 1 93 ? -6.331 -2.185 24.602 1.00 82.25 93 PHE A CA 1
ATOM 765 C C . PHE A 1 93 ? -7.845 -2.384 24.459 1.00 82.25 93 PHE A C 1
ATOM 767 O O . PHE A 1 93 ? -8.615 -1.600 25.018 1.00 82.25 93 PHE A O 1
ATOM 774 N N . SER A 1 94 ? -8.286 -3.442 23.765 1.00 75.69 94 SER A N 1
ATOM 775 C CA . SER A 1 94 ? -9.685 -3.685 23.393 1.00 75.69 94 SER A CA 1
ATOM 776 C C . SER A 1 94 ? -10.247 -2.640 22.413 1.00 75.69 94 SER A C 1
ATOM 778 O O . SER A 1 94 ? -9.711 -1.548 22.224 1.00 75.69 94 SER A O 1
ATOM 780 N N . ILE A 1 95 ? -11.375 -2.964 21.777 1.00 70.38 95 ILE A N 1
ATOM 781 C CA . ILE A 1 95 ? -12.002 -2.134 20.735 1.00 70.38 95 ILE A CA 1
ATOM 782 C C . ILE A 1 95 ? -12.445 -0.749 21.236 1.00 70.38 95 ILE A C 1
ATOM 784 O O . ILE A 1 95 ? -12.530 0.206 20.468 1.00 70.38 95 ILE A O 1
ATOM 788 N N . LYS A 1 96 ? -12.645 -0.610 22.554 1.00 69.00 96 LYS A N 1
ATOM 789 C CA . LYS A 1 96 ? -13.049 0.641 23.215 1.00 69.00 96 LYS A CA 1
ATOM 790 C C . LYS A 1 96 ? -12.035 1.776 2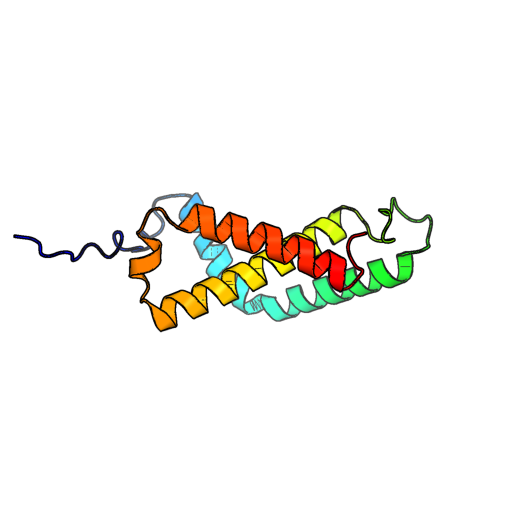3.042 1.00 69.00 96 LYS A C 1
ATOM 792 O O . LYS A 1 96 ? -12.413 2.939 23.156 1.00 69.00 96 LYS A O 1
ATOM 797 N N . PHE A 1 97 ? -10.776 1.463 22.729 1.00 66.69 97 PHE A N 1
ATOM 798 C CA . PHE A 1 97 ? -9.750 2.464 22.437 1.00 66.69 97 PHE A CA 1
ATOM 799 C C . PHE A 1 97 ? -10.118 3.354 21.235 1.00 66.69 97 PHE A C 1
ATOM 801 O O . PHE A 1 97 ? -9.881 4.561 21.259 1.00 66.69 97 PHE A O 1
ATOM 808 N N . TYR A 1 98 ? -10.776 2.789 20.218 1.00 63.44 98 TYR A N 1
ATOM 809 C CA . TYR A 1 98 ? -11.180 3.519 19.011 1.00 63.44 98 TYR A CA 1
ATOM 810 C C . TYR A 1 98 ? -12.399 4.430 19.206 1.00 63.44 98 TYR A C 1
ATOM 812 O O . TYR A 1 98 ? -12.652 5.286 18.362 1.00 63.44 98 TYR A O 1
ATOM 820 N N . CYS A 1 99 ? -13.115 4.305 20.328 1.00 67.69 99 CYS A N 1
ATOM 821 C CA . CYS A 1 99 ? -14.190 5.227 20.702 1.00 67.69 99 CYS A CA 1
ATOM 822 C C . CYS A 1 99 ? -13.657 6.559 21.279 1.00 67.69 99 CYS A C 1
ATOM 824 O O . CYS A 1 99 ? -14.427 7.494 21.495 1.00 67.69 99 CYS A O 1
ATOM 826 N N . LEU A 1 100 ? -12.349 6.676 21.538 1.00 67.75 100 LEU A N 1
ATOM 827 C CA . LEU A 1 100 ? -11.716 7.928 21.962 1.00 67.75 100 LEU A CA 1
ATOM 828 C C . LEU A 1 100 ? -11.362 8.793 20.739 1.00 67.75 100 LEU A C 1
ATOM 830 O O . LEU A 1 100 ? -11.226 8.289 19.635 1.00 67.75 100 LEU A O 1
ATOM 834 N N . ARG A 1 101 ? -11.124 10.102 20.915 1.00 64.69 101 ARG A N 1
ATOM 835 C CA . ARG A 1 101 ? -10.827 11.076 19.829 1.00 64.69 101 ARG A CA 1
ATOM 836 C C . ARG A 1 101 ? -9.465 10.888 19.119 1.00 64.69 101 ARG A C 1
ATOM 838 O O . ARG A 1 101 ? -9.031 11.756 18.366 1.00 64.69 101 ARG A O 1
ATOM 845 N N . TRP A 1 102 ? -8.819 9.742 19.324 1.00 68.31 102 TRP A N 1
ATOM 846 C CA . TRP A 1 102 ? -7.505 9.366 18.807 1.00 68.31 102 TRP A CA 1
ATOM 847 C C . TRP A 1 102 ? -7.446 8.821 17.363 1.00 68.31 102 TRP A C 1
ATOM 849 O O . TRP A 1 102 ? -6.324 8.771 16.849 1.00 68.31 102 TRP A O 1
ATOM 859 N N . PRO A 1 103 ? -8.539 8.446 16.650 1.00 70.75 103 PRO A N 1
ATOM 860 C CA . PRO A 1 103 ? -8.390 7.810 15.341 1.00 70.75 103 PRO A CA 1
ATOM 861 C C . PRO A 1 103 ? -7.700 8.724 14.327 1.00 70.75 103 PRO A C 1
ATOM 863 O O . PRO A 1 103 ? -6.873 8.248 13.559 1.00 70.75 103 PRO A O 1
ATOM 866 N N . TYR A 1 104 ? -7.925 10.042 14.376 1.00 77.31 104 TYR A N 1
ATOM 867 C CA . TYR A 1 104 ? -7.263 10.988 13.467 1.00 77.31 104 TYR A CA 1
ATOM 868 C C . TYR A 1 104 ? -5.737 11.021 13.625 1.00 77.31 104 TYR A C 1
ATOM 870 O O . TYR A 1 104 ? -5.021 11.079 12.627 1.00 77.31 104 TYR A O 1
ATOM 878 N N . ILE A 1 105 ? -5.230 10.937 14.860 1.00 84.75 105 ILE A N 1
ATOM 879 C CA . ILE A 1 105 ? -3.782 10.898 15.121 1.00 84.75 105 ILE A CA 1
ATOM 880 C C . ILE A 1 105 ? -3.196 9.585 14.593 1.00 84.75 105 ILE A C 1
ATOM 882 O O . ILE A 1 105 ? -2.136 9.593 13.971 1.00 84.75 105 ILE A O 1
ATOM 886 N N . MET A 1 106 ? -3.912 8.472 14.769 1.00 84.50 106 MET A N 1
ATOM 887 C CA . MET A 1 106 ? -3.488 7.171 14.245 1.00 84.50 106 MET A CA 1
ATOM 888 C C . MET A 1 106 ? -3.470 7.152 12.713 1.00 84.50 106 MET A C 1
ATOM 890 O O . MET A 1 106 ? -2.506 6.672 12.125 1.00 84.50 106 MET A O 1
ATOM 894 N N . HIS A 1 107 ? -4.467 7.748 12.055 1.00 86.94 107 HIS A N 1
ATOM 895 C CA . HIS A 1 107 ? -4.475 7.895 10.597 1.00 86.94 107 HIS A CA 1
ATOM 896 C C . HIS A 1 107 ? -3.305 8.740 10.085 1.00 86.94 107 HIS A C 1
ATOM 898 O O . HIS A 1 107 ? -2.703 8.383 9.072 1.00 86.94 107 HIS A O 1
ATOM 904 N N . LEU A 1 108 ? -2.969 9.835 10.777 1.00 90.50 108 LEU A N 1
ATOM 905 C CA . LEU A 1 108 ? -1.821 10.673 10.429 1.00 90.50 108 LEU A CA 1
ATOM 906 C C . LEU A 1 108 ? -0.504 9.910 10.598 1.00 90.50 108 LEU A C 1
ATOM 908 O O . LEU A 1 108 ? 0.352 9.960 9.717 1.00 90.50 108 LEU A O 1
ATOM 912 N N . PHE A 1 109 ? -0.357 9.170 11.699 1.00 91.81 109 PHE A N 1
ATOM 913 C CA . PHE A 1 109 ? 0.806 8.321 11.933 1.00 91.81 109 PHE A CA 1
ATOM 914 C C . PHE A 1 109 ? 0.973 7.294 10.808 1.00 91.81 109 PHE A C 1
ATOM 916 O O . PHE A 1 109 ? 2.037 7.231 10.197 1.00 91.81 109 PHE A O 1
ATOM 923 N N . VAL A 1 110 ? -0.090 6.559 10.465 1.00 93.88 110 VAL A N 1
ATOM 924 C CA . VAL A 1 110 ? -0.070 5.567 9.379 1.00 93.88 110 VAL A CA 1
ATOM 925 C C . VAL A 1 110 ? 0.223 6.212 8.023 1.00 93.88 110 VAL A C 1
ATOM 927 O O . VAL A 1 110 ? 0.941 5.641 7.205 1.00 93.88 110 VAL A O 1
ATOM 930 N N . PHE A 1 111 ? -0.287 7.419 7.773 1.00 92.88 111 PHE A N 1
ATOM 931 C CA . PHE A 1 111 ? 0.005 8.152 6.543 1.00 92.88 111 PHE A CA 1
ATOM 932 C C . PHE A 1 111 ? 1.504 8.452 6.414 1.00 92.88 111 PHE A C 1
ATOM 934 O O . PHE A 1 111 ? 2.108 8.159 5.380 1.00 92.88 111 PHE A O 1
ATOM 941 N N . ILE A 1 112 ? 2.118 8.967 7.484 1.00 94.25 112 ILE A N 1
ATOM 942 C CA . ILE A 1 112 ? 3.553 9.266 7.523 1.00 94.25 112 ILE A CA 1
ATOM 943 C C . ILE A 1 112 ? 4.373 7.982 7.362 1.00 94.25 112 ILE A C 1
ATOM 945 O O . ILE A 1 112 ? 5.287 7.946 6.537 1.00 94.25 112 ILE A O 1
ATOM 949 N N . THR A 1 113 ? 4.043 6.912 8.091 1.00 95.19 113 THR A N 1
AT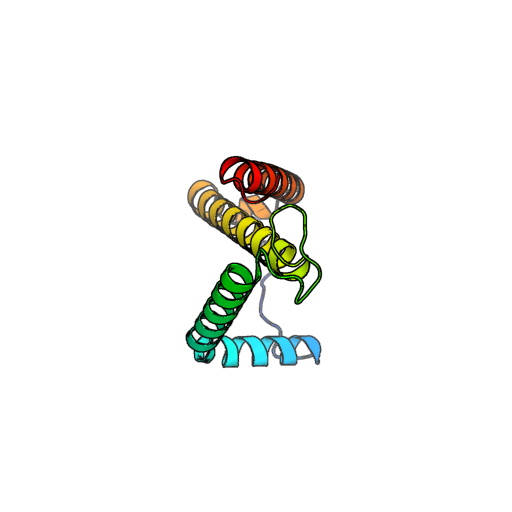OM 950 C CA . THR A 1 113 ? 4.791 5.649 7.991 1.00 95.19 113 THR A CA 1
ATOM 951 C C . THR A 1 113 ? 4.658 5.000 6.617 1.00 95.19 113 THR A C 1
ATOM 953 O O . THR A 1 113 ? 5.635 4.445 6.124 1.00 95.19 113 THR A O 1
ATOM 956 N N . THR A 1 114 ? 3.505 5.126 5.955 1.00 95.56 114 THR A N 1
ATOM 957 C CA . THR A 1 114 ? 3.311 4.663 4.572 1.00 95.56 114 THR A CA 1
ATOM 958 C C . THR A 1 114 ? 4.233 5.401 3.609 1.00 95.56 114 THR A C 1
ATOM 960 O O . THR A 1 114 ? 4.930 4.764 2.821 1.00 95.56 114 THR A O 1
ATOM 963 N N . GLY A 1 115 ? 4.278 6.735 3.691 1.00 92.19 115 GLY A N 1
ATOM 964 C CA . GLY A 1 115 ? 5.164 7.545 2.854 1.00 92.19 115 GLY A CA 1
ATOM 965 C C . GLY A 1 115 ? 6.638 7.198 3.070 1.00 92.19 115 GLY A C 1
ATOM 966 O O . GLY A 1 115 ? 7.360 6.955 2.105 1.00 92.19 115 GLY A O 1
ATOM 967 N N . LEU A 1 116 ? 7.066 7.090 4.333 1.00 94.44 116 LEU A N 1
ATOM 968 C CA . LEU A 1 116 ? 8.434 6.700 4.685 1.00 94.44 116 LEU A CA 1
ATOM 969 C C . LEU A 1 116 ? 8.779 5.292 4.196 1.00 94.44 116 LEU A C 1
ATOM 971 O O . LEU A 1 116 ? 9.858 5.081 3.652 1.00 94.44 116 LEU A O 1
ATOM 975 N N . PHE A 1 117 ? 7.872 4.331 4.352 1.00 95.44 117 PHE A N 1
ATOM 976 C CA . PHE A 1 117 ? 8.081 2.967 3.880 1.00 95.44 117 PHE A CA 1
ATOM 977 C C . PHE A 1 117 ? 8.270 2.919 2.364 1.00 95.44 117 PHE A C 1
ATOM 979 O O . PHE A 1 117 ? 9.242 2.334 1.894 1.00 95.44 117 PHE A O 1
ATOM 986 N N . LEU A 1 118 ? 7.382 3.572 1.604 1.00 93.25 118 LEU A N 1
ATOM 987 C CA . LEU A 1 118 ? 7.459 3.612 0.141 1.00 93.25 118 LEU A CA 1
ATOM 988 C C . LEU A 1 118 ? 8.723 4.321 -0.357 1.00 93.25 118 LEU A C 1
ATOM 990 O O . LEU A 1 118 ? 9.250 3.941 -1.404 1.00 93.25 118 LEU A O 1
ATOM 994 N N . TYR A 1 119 ? 9.231 5.291 0.404 1.00 93.44 119 TYR A N 1
ATOM 995 C CA . TYR A 1 119 ? 10.530 5.911 0.158 1.00 93.44 119 TYR A CA 1
ATOM 996 C C . TYR A 1 119 ? 11.694 4.947 0.421 1.00 93.44 119 TYR A C 1
ATOM 998 O O . TYR A 1 119 ? 12.544 4.750 -0.445 1.00 93.44 119 TYR A O 1
ATOM 1006 N N . ILE A 1 120 ? 11.707 4.275 1.578 1.00 93.50 120 ILE A N 1
ATOM 1007 C CA . ILE A 1 120 ? 12.778 3.345 1.980 1.00 93.50 120 ILE A CA 1
ATOM 1008 C C . ILE A 1 120 ? 12.905 2.167 1.008 1.00 93.50 120 ILE A C 1
ATOM 1010 O O . ILE A 1 120 ? 14.017 1.776 0.661 1.00 93.50 120 ILE A O 1
ATOM 1014 N N . VAL A 1 121 ? 11.789 1.609 0.533 1.00 91.25 121 VAL A N 1
ATOM 1015 C CA . VAL A 1 121 ? 11.809 0.511 -0.453 1.00 91.25 121 VAL A CA 1
ATOM 1016 C C . VAL A 1 121 ? 12.112 0.988 -1.881 1.00 91.25 121 VAL A C 1
ATOM 1018 O O . VAL A 1 121 ? 12.112 0.183 -2.811 1.00 91.25 121 VAL A O 1
ATOM 1021 N N . GLY A 1 122 ? 12.354 2.289 -2.078 1.00 86.56 122 GLY A N 1
ATOM 1022 C CA . GLY A 1 122 ? 12.702 2.882 -3.369 1.00 86.56 122 GLY A CA 1
ATOM 1023 C C . GLY A 1 122 ? 11.543 2.950 -4.366 1.00 86.56 122 GLY A C 1
ATOM 1024 O O . GLY A 1 122 ? 11.776 3.059 -5.571 1.00 86.56 122 GLY A O 1
ATOM 1025 N N . PHE A 1 123 ? 10.294 2.859 -3.898 1.00 88.75 123 PHE A N 1
ATOM 1026 C CA . PHE A 1 123 ? 9.114 2.918 -4.763 1.00 88.75 123 PHE A CA 1
ATOM 1027 C C . PHE A 1 123 ? 8.678 4.360 -5.042 1.00 88.75 123 PHE A C 1
ATOM 1029 O O . PHE A 1 123 ? 8.341 4.687 -6.183 1.00 88.75 123 PHE A O 1
ATOM 1036 N N . TRP A 1 124 ? 8.694 5.224 -4.025 1.00 85.88 124 TRP A N 1
ATOM 1037 C CA . TRP A 1 124 ? 8.449 6.661 -4.162 1.00 85.88 124 TRP A CA 1
ATOM 1038 C C . TRP A 1 124 ? 9.751 7.442 -3.954 1.00 85.88 124 TRP A C 1
ATOM 1040 O O . TRP A 1 124 ? 10.320 7.353 -2.871 1.00 85.88 124 TRP A O 1
ATOM 1050 N N . PRO A 1 125 ? 10.243 8.166 -4.974 1.00 70.81 125 PRO A N 1
ATOM 1051 C CA . PRO A 1 125 ? 11.418 9.021 -4.849 1.00 70.81 125 PRO A CA 1
ATOM 1052 C C . PRO A 1 125 ? 11.116 10.346 -4.141 1.00 70.81 125 PRO A C 1
ATOM 1054 O O . PRO A 1 125 ? 9.961 10.827 -4.236 1.00 70.81 125 PRO A O 1
#

Secondary structure (DSSP, 8-state):
---S--SSS-----SS-SHHHHHHHHHHHHHHHHHHHHHHHHHHHHHHHHHHTT-SSS---TTSS-HHHHHHHHHHHHHHHHHHHHHHHHHHH-GGGGGSS-HHHHHHHHHHHHHHHHHHTTS--